Protein AF-A0A257NIG9-F1 (afdb_monomer)

Secondary structure (DSSP, 8-state):
--SS--S-TT-----S-SSSS-SPPTT---S---S-S-----SPEEEEEETTTTEEEEESPPSS-TT--------SSS---TT---

Structure (mmCIF, N/CA/C/O backbone):
data_AF-A0A257NIG9-F1
#
_entry.id   AF-A0A257NIG9-F1
#
loop_
_atom_site.group_PDB
_atom_site.id
_atom_site.type_symbol
_atom_site.label_atom_id
_atom_site.label_alt_id
_atom_site.label_comp_id
_atom_site.label_asym_id
_atom_site.label_entity_id
_atom_site.label_seq_id
_atom_site.pdbx_PDB_ins_code
_atom_site.Cartn_x
_atom_site.Cartn_y
_atom_site.Cartn_z
_atom_site.occupancy
_atom_site.B_iso_or_equiv
_atom_site.auth_seq_id
_atom_site.auth_comp_id
_atom_site.auth_asym_id
_atom_site.auth_atom_id
_atom_site.pdbx_PDB_model_num
ATOM 1 N N . ALA A 1 1 ? -2.731 5.614 -31.048 1.00 67.75 1 ALA A N 1
ATOM 2 C CA . ALA A 1 1 ? -3.500 4.396 -31.388 1.00 67.75 1 ALA A CA 1
ATOM 3 C C . ALA A 1 1 ? -3.681 4.237 -32.895 1.00 67.75 1 ALA A C 1
ATOM 5 O O . ALA A 1 1 ? -3.416 3.148 -33.374 1.00 67.75 1 ALA A O 1
ATOM 6 N N . ALA A 1 2 ? -4.094 5.286 -33.621 1.00 73.94 2 ALA A N 1
ATOM 7 C CA . ALA A 1 2 ? -4.461 5.170 -35.035 1.00 73.94 2 ALA A CA 1
ATOM 8 C C . ALA A 1 2 ? -3.313 5.388 -36.041 1.00 73.94 2 ALA A C 1
ATOM 10 O O . ALA A 1 2 ? -3.243 4.661 -37.021 1.00 73.94 2 ALA A O 1
ATOM 11 N N . HIS A 1 3 ? -2.379 6.319 -35.814 1.00 78.56 3 HIS A N 1
ATOM 12 C CA . HIS A 1 3 ? -1.308 6.556 -36.792 1.00 78.56 3 HIS A CA 1
ATOM 13 C C . HIS A 1 3 ? 0.002 5.865 -36.421 1.00 78.56 3 HIS A C 1
ATOM 15 O O . HIS A 1 3 ? 0.662 6.245 -35.457 1.00 78.56 3 HIS A O 1
ATOM 21 N N . GLY A 1 4 ? 0.353 4.836 -37.200 1.00 88.81 4 GLY A N 1
ATOM 22 C CA . GLY A 1 4 ? 1.686 4.223 -37.224 1.00 88.81 4 GLY A CA 1
ATOM 23 C C . GLY A 1 4 ? 2.076 3.410 -35.987 1.00 88.81 4 GLY A C 1
ATOM 24 O O . GLY A 1 4 ? 3.224 2.994 -35.870 1.00 88.81 4 GLY A O 1
ATOM 25 N N . ASN A 1 5 ? 1.155 3.169 -35.050 1.00 89.69 5 ASN A N 1
ATOM 26 C CA . ASN A 1 5 ? 1.481 2.414 -33.846 1.00 89.69 5 ASN A CA 1
ATOM 27 C C . ASN A 1 5 ? 1.568 0.911 -34.133 1.00 89.69 5 ASN A C 1
ATOM 29 O O . ASN A 1 5 ? 0.547 0.242 -34.284 1.00 89.69 5 ASN A O 1
ATOM 33 N N . HIS A 1 6 ? 2.775 0.355 -34.110 1.00 85.94 6 HIS A N 1
ATOM 34 C CA . HIS A 1 6 ? 2.981 -1.081 -34.251 1.00 85.94 6 HIS A CA 1
ATOM 35 C C . HIS A 1 6 ? 2.943 -1.779 -32.881 1.00 85.94 6 HIS A C 1
ATOM 37 O O . HIS A 1 6 ? 3.969 -1.993 -32.247 1.00 85.94 6 HIS A O 1
ATOM 43 N N . LYS A 1 7 ? 1.744 -2.128 -32.396 1.00 84.38 7 LYS A N 1
ATOM 44 C CA . LYS A 1 7 ? 1.528 -2.942 -31.175 1.00 84.38 7 LYS A CA 1
ATOM 45 C C . LYS A 1 7 ? 2.093 -2.361 -29.858 1.00 84.38 7 LYS A C 1
ATOM 47 O O . LYS A 1 7 ? 2.168 -3.077 -28.864 1.00 84.38 7 LYS A O 1
ATOM 52 N N . HIS A 1 8 ? 2.382 -1.058 -29.778 1.00 90.12 8 HIS A N 1
ATOM 53 C CA . HIS A 1 8 ? 2.917 -0.409 -28.565 1.00 90.12 8 HIS A CA 1
ATOM 54 C C . HIS A 1 8 ? 1.873 0.337 -27.713 1.00 90.12 8 HIS A C 1
ATOM 56 O O . HIS A 1 8 ? 2.213 1.223 -26.940 1.00 90.12 8 HIS A O 1
ATOM 62 N N . HIS A 1 9 ? 0.586 -0.020 -27.789 1.00 91.00 9 HIS A N 1
ATOM 63 C CA . HIS A 1 9 ? -0.482 0.693 -27.058 1.00 91.00 9 HIS A CA 1
ATOM 64 C C . HIS A 1 9 ? -0.300 0.713 -25.529 1.00 91.00 9 HIS A C 1
ATOM 66 O O . HIS A 1 9 ? -0.733 1.656 -24.873 1.00 91.00 9 HIS A O 1
ATOM 72 N N . ARG A 1 10 ? 0.298 -0.345 -24.965 1.00 91.38 10 ARG A N 1
ATOM 73 C CA . ARG A 1 10 ? 0.556 -0.510 -23.521 1.00 91.38 10 ARG A CA 1
ATOM 74 C C . ARG A 1 10 ? 1.987 -0.978 -23.235 1.00 91.38 10 ARG A C 1
ATOM 76 O O . ARG A 1 10 ? 2.249 -1.549 -22.180 1.00 91.38 10 ARG A O 1
ATOM 83 N N . ALA A 1 11 ? 2.890 -0.808 -24.200 1.00 90.31 11 ALA A N 1
ATOM 84 C CA . ALA A 1 11 ? 4.281 -1.210 -24.037 1.00 90.31 11 ALA A CA 1
ATOM 85 C C . ALA A 1 11 ? 5.007 -0.240 -23.083 1.00 90.31 11 ALA A C 1
ATOM 87 O O . ALA A 1 11 ? 4.693 0.949 -23.088 1.00 90.31 11 ALA A O 1
ATOM 88 N N . PRO A 1 12 ? 5.991 -0.711 -22.297 1.00 90.19 12 PRO A N 1
ATOM 89 C CA . PRO A 1 12 ? 6.713 0.123 -21.330 1.00 90.19 12 PRO A CA 1
ATOM 90 C C . PRO A 1 12 ? 7.617 1.192 -21.970 1.00 90.19 12 PRO A C 1
ATOM 92 O O . PRO A 1 12 ? 8.101 2.074 -21.269 1.00 90.19 12 PRO A O 1
ATOM 95 N N . GLY A 1 13 ? 7.839 1.139 -23.287 1.00 91.12 13 GLY A N 1
ATOM 96 C CA . GLY A 1 13 ? 8.773 2.022 -23.982 1.00 91.12 13 GLY A CA 1
ATOM 97 C C . GLY A 1 13 ? 10.227 1.611 -23.749 1.00 91.12 13 GLY A C 1
ATOM 98 O O . GLY A 1 13 ? 10.518 0.436 -23.522 1.00 91.12 13 GLY A O 1
ATOM 99 N N . SER A 1 14 ? 11.148 2.572 -23.839 1.00 90.50 14 SER A N 1
ATOM 100 C CA . SER A 1 14 ? 12.569 2.316 -23.586 1.00 90.50 14 SER A CA 1
ATOM 101 C C . SER A 1 14 ? 12.840 2.068 -22.100 1.00 90.50 14 SER A C 1
ATOM 103 O O . SER A 1 14 ? 12.280 2.734 -21.233 1.00 90.50 14 SER A O 1
ATOM 105 N N . ILE A 1 15 ? 13.742 1.130 -21.813 1.00 92.25 15 ILE A N 1
ATOM 106 C CA . ILE A 1 15 ? 14.077 0.666 -20.457 1.00 92.25 15 ILE A CA 1
ATOM 107 C C . ILE A 1 15 ? 15.501 1.049 -20.026 1.00 92.25 15 ILE A C 1
ATOM 109 O O . ILE A 1 15 ? 15.927 0.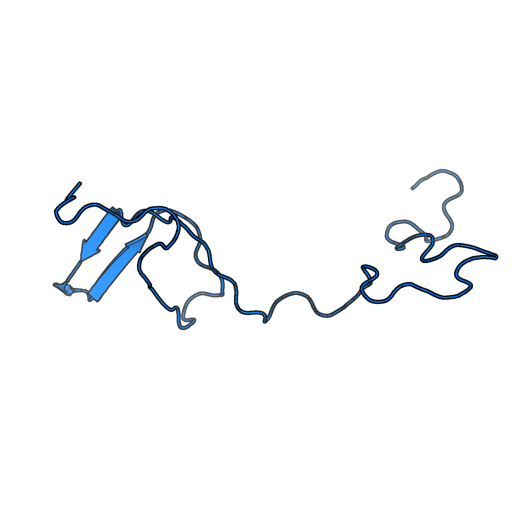720 -18.918 1.00 92.25 15 ILE A O 1
ATOM 113 N N . GLY A 1 16 ? 16.251 1.726 -20.899 1.00 89.94 16 GLY A N 1
ATOM 114 C CA . GLY A 1 16 ? 17.645 2.089 -20.670 1.00 89.94 16 GLY A CA 1
ATOM 115 C C . GLY A 1 16 ? 18.178 3.093 -21.691 1.00 89.94 16 GLY A C 1
ATOM 116 O O . GLY A 1 16 ? 17.503 3.446 -22.658 1.00 89.94 16 GLY A O 1
ATOM 117 N N . ALA A 1 17 ? 19.403 3.555 -21.446 1.00 90.00 17 ALA A N 1
ATOM 118 C CA . ALA A 1 17 ? 20.166 4.401 -22.359 1.00 90.00 17 ALA A CA 1
ATOM 119 C C . ALA A 1 17 ? 21.183 3.560 -23.151 1.00 90.00 17 ALA A C 1
ATOM 121 O O . ALA A 1 17 ? 21.524 2.457 -22.732 1.00 90.00 17 ALA A O 1
ATOM 122 N N . CYS A 1 18 ? 21.664 4.094 -24.278 1.00 86.56 18 CYS A N 1
ATOM 123 C CA . CYS A 1 18 ? 22.584 3.417 -25.197 1.00 86.56 18 CYS A CA 1
ATOM 124 C C . CYS A 1 18 ? 23.957 3.121 -24.557 1.00 86.56 18 CYS A C 1
ATOM 126 O O . CYS A 1 18 ? 24.192 2.013 -24.086 1.00 86.56 18 CYS A O 1
ATOM 128 N N . SER A 1 19 ? 24.870 4.097 -24.524 1.00 85.88 19 SER A N 1
ATOM 129 C CA . SER A 1 19 ? 26.287 3.827 -24.220 1.00 85.88 19 SER A CA 1
ATOM 130 C C . SER A 1 19 ? 26.609 3.805 -22.722 1.00 85.88 19 SER A C 1
ATOM 132 O O . SER A 1 19 ? 27.345 2.941 -22.257 1.00 85.88 19 SER A O 1
ATOM 134 N N . THR A 1 20 ? 26.009 4.701 -21.939 1.00 84.38 20 THR A N 1
ATOM 135 C CA . THR A 1 20 ? 26.181 4.758 -20.479 1.00 84.38 20 THR A CA 1
ATOM 136 C C . THR A 1 20 ? 24.793 4.757 -19.855 1.00 84.38 20 THR A C 1
ATOM 138 O O . THR A 1 20 ? 24.007 5.644 -20.189 1.00 84.38 20 THR A O 1
ATOM 141 N N . PRO A 1 21 ? 24.427 3.799 -18.983 1.00 86.06 21 PRO A N 1
ATOM 142 C CA . PRO A 1 21 ? 25.247 2.821 -18.246 1.00 86.06 21 PRO A CA 1
ATOM 143 C C . PRO A 1 21 ? 25.417 1.427 -18.900 1.00 86.06 21 PRO A C 1
ATOM 145 O O . PRO A 1 21 ? 25.886 0.514 -18.221 1.00 86.06 21 PRO A O 1
ATOM 148 N N . GLY A 1 22 ? 24.981 1.212 -20.150 1.00 90.81 22 GLY A N 1
ATOM 149 C CA . GLY A 1 22 ? 25.102 -0.084 -20.849 1.00 90.81 22 GLY A CA 1
ATOM 150 C C . GLY A 1 22 ? 24.320 -1.249 -20.216 1.00 90.81 22 GLY A C 1
ATOM 151 O O . GLY A 1 22 ? 24.517 -2.409 -20.567 1.00 90.81 22 GLY A O 1
ATOM 152 N N . ARG A 1 23 ? 23.445 -0.958 -19.247 1.00 90.19 23 ARG A N 1
ATOM 153 C CA . ARG A 1 23 ? 22.595 -1.924 -18.540 1.00 90.19 23 ARG A CA 1
ATOM 154 C C . ARG A 1 23 ? 21.296 -1.266 -18.087 1.00 90.19 23 ARG A C 1
ATOM 156 O O . ARG A 1 23 ? 21.229 -0.049 -17.932 1.00 90.19 23 ARG A O 1
ATOM 163 N N . VAL A 1 24 ? 20.284 -2.069 -17.782 1.00 92.56 24 VAL A N 1
ATOM 164 C CA . VAL A 1 24 ? 19.065 -1.579 -17.122 1.00 92.56 24 VAL A CA 1
ATOM 165 C C . VAL A 1 24 ? 19.355 -1.340 -15.637 1.00 92.56 24 VAL A C 1
ATOM 167 O O . VAL A 1 24 ? 19.993 -2.165 -14.978 1.00 92.56 24 VAL A O 1
ATOM 170 N N . PHE A 1 25 ? 18.905 -0.205 -15.094 1.00 92.56 25 PHE A N 1
ATOM 171 C CA . PHE A 1 25 ? 19.057 0.087 -13.668 1.00 92.56 25 PHE A CA 1
ATOM 172 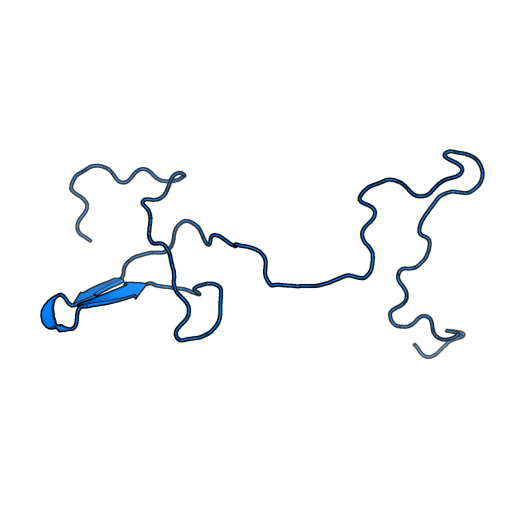C C . PHE A 1 25 ? 18.258 -0.898 -12.798 1.00 92.56 25 PHE A C 1
ATOM 174 O O . PHE A 1 25 ? 17.174 -1.357 -13.159 1.00 92.56 25 PHE A O 1
ATOM 181 N N . LYS A 1 26 ? 18.788 -1.225 -11.613 1.00 92.94 26 LYS A N 1
ATOM 182 C CA . LYS A 1 26 ? 18.044 -2.021 -10.627 1.00 92.94 26 LYS A CA 1
ATOM 183 C C .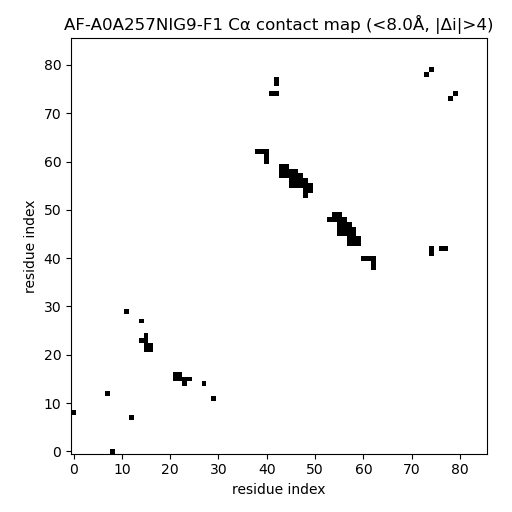 LYS A 1 26 ? 16.876 -1.188 -10.095 1.00 92.94 26 LYS A C 1
ATOM 185 O O . LYS A 1 26 ? 17.048 -0.010 -9.802 1.00 92.94 26 LYS A O 1
ATOM 190 N N . GLY A 1 27 ? 15.702 -1.803 -9.967 1.00 92.69 27 GLY A N 1
ATOM 191 C CA . GLY A 1 27 ? 14.483 -1.115 -9.529 1.00 92.69 27 GLY A CA 1
ATOM 192 C C . GLY A 1 27 ? 13.731 -0.370 -10.638 1.00 92.69 27 GLY A C 1
ATOM 193 O O . GLY A 1 27 ? 12.741 0.298 -10.342 1.00 92.69 27 GLY A O 1
ATOM 194 N N . THR A 1 28 ? 14.151 -0.493 -11.905 1.00 93.31 28 THR A N 1
ATOM 195 C CA . THR A 1 28 ? 13.360 -0.001 -13.043 1.00 93.31 28 THR A CA 1
ATOM 196 C C . THR A 1 28 ? 11.955 -0.598 -13.000 1.00 93.31 28 THR A C 1
ATOM 198 O O . THR A 1 28 ? 11.784 -1.810 -12.860 1.00 93.31 28 THR A O 1
ATOM 201 N N . LYS A 1 29 ? 10.938 0.262 -13.116 1.00 92.12 29 LYS A N 1
ATOM 202 C CA . LYS A 1 29 ? 9.529 -0.144 -13.092 1.00 92.12 29 LYS A CA 1
ATOM 203 C C . LYS A 1 29 ? 9.224 -1.000 -14.320 1.00 92.12 29 LYS A C 1
ATOM 205 O O . LYS A 1 29 ? 9.342 -0.532 -15.445 1.00 92.12 29 LYS A O 1
ATOM 210 N N . MET A 1 30 ? 8.819 -2.240 -14.083 1.00 93.88 30 MET A N 1
ATOM 211 C CA . MET A 1 30 ? 8.506 -3.242 -15.102 1.00 93.88 30 MET A CA 1
ATOM 212 C C . MET A 1 30 ? 7.211 -3.965 -14.734 1.00 93.88 30 MET A C 1
ATOM 214 O O . MET A 1 30 ? 6.700 -3.817 -13.622 1.00 93.88 30 MET A O 1
ATOM 218 N N . ALA A 1 31 ? 6.682 -4.760 -15.665 1.00 94.56 31 ALA A N 1
ATOM 219 C CA . ALA A 1 31 ? 5.585 -5.670 -15.364 1.00 94.56 31 ALA A CA 1
ATOM 220 C C . ALA A 1 31 ? 5.986 -6.657 -14.252 1.00 94.56 31 ALA A C 1
ATOM 222 O O . ALA A 1 31 ? 7.130 -7.101 -14.175 1.00 94.56 31 ALA A O 1
ATOM 223 N N . GLY A 1 32 ? 5.032 -7.004 -13.394 1.00 94.00 32 GLY A N 1
ATOM 224 C CA . GLY A 1 32 ? 5.254 -7.895 -12.264 1.00 94.00 32 GLY A CA 1
ATOM 225 C C . GLY A 1 32 ? 3.960 -8.167 -11.507 1.00 94.00 32 GLY A C 1
ATOM 226 O O . GLY A 1 32 ? 2.886 -7.698 -11.891 1.00 94.00 32 GLY A O 1
ATOM 227 N N . ARG A 1 33 ? 4.059 -8.931 -10.417 1.00 95.81 33 ARG A N 1
ATOM 228 C CA . ARG A 1 33 ? 2.913 -9.221 -9.551 1.00 95.81 33 ARG A CA 1
ATOM 229 C C . ARG A 1 33 ? 2.455 -7.943 -8.846 1.00 95.81 33 ARG A C 1
ATOM 231 O O . ARG A 1 33 ? 3.226 -7.326 -8.117 1.00 95.81 33 ARG A O 1
ATOM 238 N N . MET A 1 34 ? 1.190 -7.580 -9.036 1.00 94.31 34 MET A N 1
ATOM 239 C CA . MET A 1 34 ? 0.536 -6.494 -8.308 1.00 94.31 34 MET A CA 1
ATOM 240 C C . MET A 1 34 ? -0.293 -7.060 -7.148 1.00 94.31 34 MET A C 1
ATOM 242 O O . MET A 1 34 ? -0.941 -8.096 -7.289 1.00 94.31 34 MET A O 1
ATOM 246 N N . GLY A 1 35 ? -0.294 -6.363 -6.009 1.00 93.31 35 GLY A N 1
ATOM 247 C CA . GLY A 1 35 ? -1.038 -6.767 -4.814 1.00 93.31 35 GLY A CA 1
ATOM 248 C C . GLY A 1 35 ? -0.336 -7.844 -3.979 1.00 93.31 35 GLY A C 1
ATOM 249 O O . GLY A 1 35 ? 0.800 -8.228 -4.244 1.00 93.31 35 GLY A O 1
ATOM 250 N N . GLY A 1 36 ? -1.005 -8.300 -2.917 1.00 90.69 36 GLY A N 1
ATOM 251 C CA . GLY A 1 36 ? -0.466 -9.292 -1.975 1.00 90.69 36 GLY A CA 1
ATOM 252 C C . GLY A 1 36 ? 0.584 -8.760 -0.991 1.00 90.69 36 GLY A C 1
ATOM 253 O O . GLY A 1 36 ? 1.033 -9.504 -0.127 1.00 90.69 36 GLY A O 1
ATOM 254 N N . GLY A 1 37 ? 0.969 -7.486 -1.097 1.00 92.19 37 GLY A N 1
ATOM 255 C CA . GLY A 1 37 ? 1.787 -6.807 -0.095 1.00 92.19 37 GLY A CA 1
ATOM 256 C C . GLY A 1 37 ? 0.951 -6.299 1.081 1.00 92.19 37 GLY A C 1
ATOM 257 O O . GLY A 1 37 ? -0.232 -5.993 0.924 1.00 92.19 37 GLY A O 1
ATOM 258 N N . GLN A 1 38 ? 1.579 -6.162 2.251 1.00 92.88 38 GLN A N 1
ATOM 259 C CA . GLN A 1 38 ? 0.966 -5.469 3.385 1.00 92.88 38 GLN A CA 1
ATOM 260 C C . GLN A 1 38 ? 0.924 -3.962 3.113 1.00 92.88 38 GLN A C 1
ATOM 262 O O . GLN A 1 38 ? 1.949 -3.342 2.832 1.00 92.88 38 GLN A O 1
ATOM 267 N N . VAL A 1 39 ? -0.267 -3.373 3.212 1.00 93.38 39 VAL A N 1
ATOM 268 C CA . VAL A 1 39 ? -0.504 -1.937 3.013 1.00 93.38 39 VAL A CA 1
ATOM 269 C C . VAL A 1 39 ? -1.126 -1.362 4.279 1.00 93.38 39 VAL A C 1
ATOM 271 O O . VAL A 1 39 ? -1.977 -1.992 4.897 1.00 93.38 39 VAL A O 1
ATOM 274 N N . THR A 1 40 ? -0.701 -0.161 4.675 1.00 92.69 40 THR A N 1
ATOM 275 C CA . THR A 1 40 ? -1.260 0.558 5.828 1.00 92.69 40 THR A CA 1
ATOM 276 C C . THR A 1 40 ? -1.911 1.858 5.371 1.00 92.69 40 THR A C 1
ATOM 278 O O . THR A 1 40 ? -1.225 2.762 4.893 1.00 92.69 40 THR A O 1
ATOM 281 N N . THR A 1 41 ? -3.222 1.985 5.570 1.00 91.81 41 THR A N 1
ATOM 282 C CA . THR A 1 41 ? -3.927 3.263 5.413 1.00 91.81 41 THR A CA 1
ATOM 283 C C . THR A 1 41 ? -3.831 4.031 6.729 1.00 91.81 41 THR A C 1
ATOM 285 O O . THR A 1 41 ? -4.275 3.553 7.768 1.00 91.81 41 THR A O 1
ATOM 288 N N . THR A 1 42 ? -3.190 5.200 6.710 1.00 89.94 42 THR A N 1
ATOM 289 C CA . THR A 1 42 ? -2.941 6.000 7.925 1.00 89.94 42 THR A CA 1
ATOM 290 C C . THR A 1 42 ? -4.026 7.063 8.112 1.00 89.94 42 THR A C 1
ATOM 292 O O . THR A 1 42 ? -4.587 7.530 7.127 1.00 89.94 42 THR A O 1
ATOM 295 N N . ASN A 1 43 ? -4.250 7.503 9.358 1.00 88.06 43 ASN A N 1
ATOM 296 C CA . ASN A 1 43 ? -5.155 8.608 9.719 1.00 88.06 43 ASN A CA 1
ATOM 297 C C . ASN A 1 43 ? -6.627 8.381 9.340 1.00 88.06 43 ASN A C 1
ATOM 299 O O . ASN A 1 43 ? -7.311 9.309 8.915 1.00 88.06 43 ASN A O 1
ATOM 303 N N . LEU A 1 44 ? -7.114 7.153 9.502 1.00 89.62 44 LEU A N 1
ATOM 304 C CA . LEU A 1 44 ? -8.542 6.879 9.405 1.00 89.62 44 LEU A CA 1
ATOM 305 C C . LEU A 1 44 ? -9.258 7.326 10.688 1.00 89.62 44 LEU A C 1
ATOM 307 O O . LEU A 1 44 ? -8.747 7.132 11.791 1.00 89.62 44 LEU A O 1
ATOM 311 N N . GLU A 1 45 ? -10.431 7.930 10.524 1.00 88.38 45 GLU A N 1
ATOM 312 C CA . GLU A 1 45 ? -11.282 8.399 11.620 1.00 88.38 45 GLU A CA 1
ATOM 313 C C . GLU A 1 45 ? -12.187 7.254 12.097 1.00 88.38 45 GLU A C 1
ATOM 315 O O . GLU A 1 45 ? -12.839 6.593 11.283 1.00 88.38 45 GLU A O 1
ATOM 320 N N . VAL A 1 46 ? -12.218 7.014 13.409 1.00 89.94 46 VAL A N 1
ATOM 321 C CA . VAL A 1 46 ? -13.169 6.086 14.033 1.00 89.94 46 VAL A CA 1
ATOM 322 C C . VAL A 1 46 ? -14.459 6.856 14.273 1.00 89.94 46 VAL A C 1
ATOM 324 O O . VAL A 1 46 ? -14.455 7.834 15.010 1.00 89.94 46 VAL A O 1
ATOM 327 N N . VAL A 1 47 ? -15.539 6.435 13.618 1.00 91.19 47 VAL A N 1
ATOM 328 C CA . VAL A 1 47 ? -16.838 7.124 13.665 1.00 91.19 47 VAL A CA 1
ATOM 329 C C . VAL A 1 47 ? -17.666 6.653 14.852 1.00 91.19 47 VAL A C 1
ATOM 331 O O . VAL A 1 47 ? -18.367 7.441 15.472 1.00 91.19 47 VAL A O 1
ATOM 334 N N . SER A 1 48 ? -17.628 5.354 15.148 1.00 89.06 48 SER A N 1
ATOM 335 C CA . SER A 1 48 ? -18.389 4.762 16.245 1.00 89.06 48 SER A CA 1
ATOM 336 C C . SER A 1 48 ? -17.826 3.387 16.604 1.00 89.06 48 SER A C 1
ATOM 338 O O . SER A 1 48 ? -17.184 2.723 15.782 1.00 89.06 48 SER A O 1
ATOM 340 N N . VAL A 1 49 ? -18.053 2.978 17.849 1.00 92.25 49 VAL A N 1
ATOM 341 C CA . VAL A 1 49 ? -17.687 1.667 18.382 1.00 92.25 49 VAL A CA 1
ATOM 342 C C . VAL A 1 49 ? -18.937 1.057 19.001 1.00 92.25 49 VAL A C 1
ATOM 344 O O . VAL A 1 49 ? -19.490 1.608 19.950 1.00 92.25 49 VAL A O 1
ATOM 347 N N . ASP A 1 50 ? -19.368 -0.078 18.459 1.00 92.75 50 ASP A N 1
ATOM 348 C CA . ASP A 1 50 ? -20.463 -0.879 19.000 1.00 92.75 50 ASP A CA 1
ATOM 349 C C . ASP A 1 50 ? -19.852 -2.069 19.746 1.00 92.75 50 ASP A C 1
ATOM 351 O O . ASP A 1 50 ? -19.361 -3.029 19.145 1.00 92.75 50 ASP A O 1
ATOM 355 N N . VAL A 1 51 ? -19.836 -1.966 21.075 1.00 93.56 51 VAL A N 1
ATOM 356 C CA . VAL A 1 51 ? -19.240 -2.977 21.957 1.00 93.56 51 VAL A CA 1
ATOM 357 C C . VAL A 1 51 ? -20.111 -4.232 22.029 1.00 93.56 51 VAL A C 1
ATOM 359 O O . VAL A 1 51 ? -19.576 -5.330 22.148 1.00 93.56 51 VAL A O 1
ATOM 362 N N . GLU A 1 52 ? -21.433 -4.105 21.895 1.00 94.19 52 GLU A N 1
ATOM 363 C CA . GLU A 1 52 ? -22.354 -5.246 21.969 1.00 94.19 52 GLU A CA 1
ATOM 364 C C . GLU A 1 52 ? -22.160 -6.187 20.778 1.00 94.19 52 GLU A C 1
ATOM 366 O O . GLU A 1 52 ? -22.158 -7.411 20.924 1.00 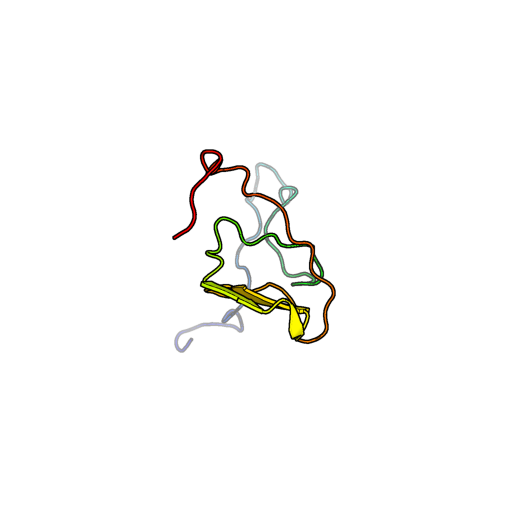94.19 52 GLU A O 1
ATOM 371 N N . ARG A 1 53 ? -21.944 -5.613 19.590 1.00 92.06 53 ARG A N 1
ATOM 372 C CA . ARG A 1 53 ? -21.718 -6.369 18.349 1.00 92.06 53 ARG A CA 1
ATOM 373 C C . ARG A 1 53 ? -20.239 -6.589 18.031 1.00 92.06 53 ARG A C 1
ATOM 375 O O . ARG A 1 53 ? -19.933 -7.238 17.032 1.00 92.06 53 ARG A O 1
ATOM 382 N N . ASN A 1 54 ? -19.331 -6.072 18.862 1.00 91.44 54 ASN A N 1
ATOM 383 C CA . ASN A 1 54 ? -17.882 -6.059 18.634 1.00 91.44 54 ASN A CA 1
ATOM 384 C C . ASN A 1 54 ? -17.491 -5.450 17.272 1.00 91.44 54 ASN A C 1
ATOM 386 O O . ASN A 1 54 ? -16.632 -5.976 16.559 1.00 91.44 54 ASN A O 1
ATOM 390 N N . LEU A 1 55 ? -18.131 -4.339 16.893 1.00 92.25 55 LEU A N 1
ATOM 391 C CA . LEU A 1 55 ? -17.904 -3.655 15.620 1.00 92.25 55 LEU A CA 1
ATOM 392 C C . LEU A 1 55 ? -17.215 -2.305 15.824 1.00 92.25 55 LEU A C 1
ATOM 394 O O . LEU A 1 55 ? -17.538 -1.539 16.730 1.00 92.25 55 LEU A O 1
ATOM 398 N N . VAL A 1 56 ? -16.298 -1.980 14.913 1.00 91.94 56 VAL A N 1
ATOM 399 C CA . VAL A 1 56 ? -15.642 -0.670 14.840 1.00 91.94 56 VAL A CA 1
ATOM 400 C C . VAL A 1 56 ? -15.931 -0.060 13.477 1.00 91.94 56 VAL A C 1
ATOM 402 O O . VAL A 1 56 ? -15.571 -0.624 12.441 1.00 91.94 56 VAL A O 1
ATOM 405 N N . LEU A 1 57 ? -16.582 1.100 13.476 1.00 91.75 57 LEU A N 1
ATOM 406 C CA . LEU A 1 57 ? -16.941 1.834 12.270 1.00 91.75 57 LEU A CA 1
ATOM 407 C C . LEU A 1 57 ? -15.833 2.832 11.944 1.00 91.75 57 LEU A C 1
ATOM 409 O O . LEU A 1 57 ? -15.542 3.743 12.719 1.00 91.75 57 LEU A O 1
ATOM 413 N N . VAL A 1 58 ? -15.216 2.661 10.778 1.00 91.94 58 VAL A N 1
ATOM 414 C CA . VAL A 1 58 ? -14.103 3.490 10.311 1.00 91.94 58 VAL A CA 1
ATOM 415 C C . VAL A 1 58 ? -14.519 4.241 9.055 1.00 91.94 58 VAL A C 1
ATOM 417 O O . VAL A 1 58 ? -15.084 3.662 8.125 1.00 91.94 58 VAL A O 1
ATOM 420 N N . LYS A 1 59 ? -14.213 5.534 9.002 1.00 91.50 59 LYS A N 1
ATOM 421 C CA . LYS A 1 59 ? -14.452 6.367 7.826 1.00 91.50 59 LYS A CA 1
ATOM 422 C C . LYS A 1 59 ? -13.336 6.167 6.808 1.00 91.50 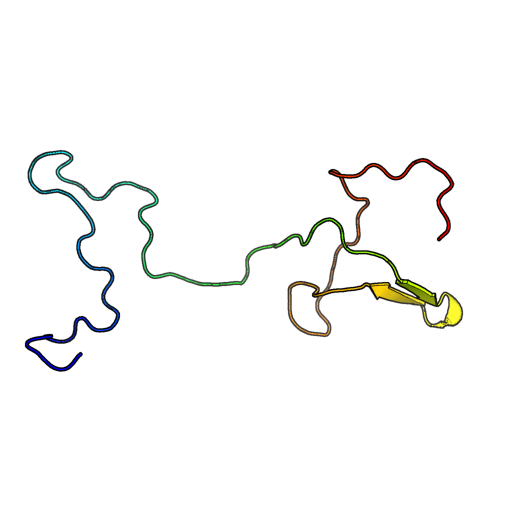59 LYS A C 1
ATOM 424 O O . LYS A 1 59 ? -12.207 6.607 7.019 1.00 91.50 59 LYS A O 1
ATOM 429 N N . GLY A 1 60 ? -13.668 5.538 5.686 1.00 91.38 60 GLY A N 1
ATOM 430 C CA . GLY A 1 60 ? -12.764 5.360 4.550 1.00 91.38 60 GLY A CA 1
ATOM 431 C C . GLY A 1 60 ? -12.607 3.902 4.129 1.00 91.38 60 GLY A C 1
ATOM 432 O O . GLY A 1 60 ? -13.415 3.045 4.476 1.00 91.38 60 GLY A O 1
ATOM 433 N N . ALA A 1 61 ? -11.565 3.635 3.341 1.00 91.81 61 ALA A N 1
ATOM 434 C CA . ALA A 1 61 ? -11.296 2.315 2.782 1.00 91.81 61 ALA A CA 1
ATOM 435 C C . ALA A 1 61 ? -10.222 1.562 3.581 1.00 91.81 61 ALA A C 1
ATOM 437 O O . ALA A 1 61 ? -9.147 2.095 3.875 1.00 91.81 61 ALA A O 1
ATOM 438 N N . VAL A 1 62 ? -10.505 0.292 3.869 1.00 92.81 62 VAL A N 1
ATOM 439 C CA . VAL A 1 62 ? -9.577 -0.657 4.496 1.00 92.81 62 VAL A CA 1
ATOM 440 C C . VAL A 1 62 ? -8.959 -1.536 3.402 1.00 92.81 62 VAL A C 1
ATOM 442 O O . VAL A 1 62 ? -9.688 -2.000 2.524 1.00 92.81 62 VAL A O 1
ATOM 445 N N . PRO A 1 63 ? -7.629 -1.747 3.395 1.00 93.44 63 PRO A N 1
ATOM 446 C CA . PRO A 1 63 ? -6.980 -2.557 2.373 1.00 93.44 63 PRO A CA 1
ATOM 447 C C . PRO A 1 63 ? -7.335 -4.040 2.529 1.00 93.44 63 PRO A C 1
ATOM 449 O O . PRO A 1 63 ? -7.303 -4.583 3.630 1.00 93.44 63 PRO A O 1
ATOM 452 N N . GLY A 1 64 ? -7.590 -4.701 1.401 1.00 92.12 64 GLY A N 1
ATOM 453 C CA . GLY A 1 64 ? -7.893 -6.130 1.342 1.00 92.12 64 GLY A CA 1
ATOM 454 C C . GLY A 1 64 ? -9.374 -6.438 1.088 1.00 92.12 64 GLY A C 1
ATOM 455 O O . GLY A 1 64 ? -10.211 -5.536 1.041 1.00 92.12 64 GLY A O 1
ATOM 456 N N . PRO A 1 65 ? -9.701 -7.718 0.849 1.00 93.44 65 PRO A N 1
ATOM 457 C CA . PRO A 1 65 ? -11.074 -8.162 0.653 1.00 93.44 65 PRO A CA 1
ATOM 458 C C . PRO A 1 65 ? -11.849 -8.221 1.980 1.00 93.44 65 PRO A C 1
ATOM 460 O O . PRO A 1 65 ? -11.276 -8.223 3.070 1.00 93.44 65 PRO A O 1
ATOM 463 N N . ARG A 1 66 ? -13.179 -8.334 1.883 1.00 93.31 66 ARG A N 1
ATOM 464 C CA . ARG A 1 66 ? -14.050 -8.600 3.040 1.00 93.31 66 ARG A CA 1
ATOM 465 C C . ARG A 1 66 ? -13.673 -9.936 3.694 1.00 93.31 66 ARG A C 1
ATOM 467 O O . ARG A 1 66 ? -13.369 -10.892 2.989 1.00 93.31 66 ARG A O 1
ATOM 474 N N . GLY A 1 67 ? -13.708 -9.991 5.026 1.00 91.75 67 GLY A N 1
ATOM 475 C CA . GLY A 1 67 ? -13.321 -11.179 5.802 1.00 91.75 67 GLY A CA 1
ATOM 476 C C . GLY A 1 67 ? -11.809 -11.367 5.978 1.00 91.75 67 GLY A C 1
ATOM 477 O O . GLY A 1 67 ? -11.390 -12.332 6.609 1.00 91.75 67 GLY A O 1
ATOM 478 N N . GLY A 1 68 ? -10.982 -10.460 5.446 1.00 90.75 68 GLY A N 1
ATOM 479 C CA . GLY A 1 68 ? -9.548 -10.439 5.720 1.00 90.75 68 GLY A CA 1
ATOM 480 C C . GLY A 1 68 ? -9.239 -9.990 7.150 1.00 90.75 68 GLY A C 1
ATOM 481 O O . GLY A 1 68 ? -9.945 -9.160 7.724 1.00 90.75 68 GLY A O 1
ATOM 482 N N . VAL A 1 69 ? -8.152 -10.515 7.714 1.00 92.94 69 VAL A N 1
ATOM 483 C CA . VAL A 1 69 ? -7.635 -10.056 9.008 1.00 92.94 69 VAL A CA 1
ATOM 484 C C . VAL A 1 69 ? -6.957 -8.703 8.823 1.00 92.94 69 VAL A C 1
ATOM 486 O O . VAL A 1 69 ? -6.140 -8.523 7.919 1.00 92.94 69 VAL A O 1
ATOM 489 N N . VAL A 1 70 ? -7.280 -7.758 9.701 1.00 92.69 70 VAL A N 1
ATOM 490 C CA . VAL A 1 70 ? -6.712 -6.408 9.700 1.00 92.69 70 VAL A CA 1
ATOM 491 C C . VAL A 1 70 ? -6.130 -6.085 11.066 1.00 92.69 70 VAL A C 1
ATOM 493 O O . VAL A 1 70 ? -6.617 -6.554 12.091 1.00 92.69 70 VAL A O 1
ATOM 496 N N . VAL A 1 71 ? -5.078 -5.270 11.079 1.00 92.75 71 VAL A N 1
ATOM 497 C CA . VAL A 1 71 ? -4.406 -4.850 12.311 1.00 92.75 71 VAL A CA 1
ATOM 498 C C . VAL A 1 71 ? -4.695 -3.373 12.548 1.00 92.75 71 VAL A C 1
ATOM 500 O O . VAL A 1 71 ? -4.222 -2.514 11.802 1.00 92.75 71 VAL A O 1
ATOM 503 N N . LEU A 1 72 ? -5.460 -3.074 13.598 1.00 90.31 72 LEU A N 1
ATOM 504 C CA . LEU A 1 72 ? -5.731 -1.707 14.043 1.00 90.31 72 LEU A CA 1
ATOM 505 C C . LEU A 1 72 ? -4.651 -1.261 15.035 1.00 90.31 72 LEU A C 1
ATOM 507 O O . LEU A 1 72 ? -4.351 -1.959 16.000 1.00 90.31 72 LEU A O 1
ATOM 511 N N . ARG A 1 73 ? -4.043 -0.097 14.784 1.00 89.69 73 ARG A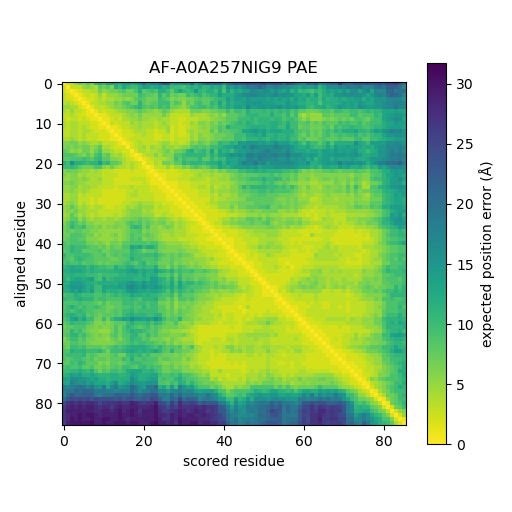 N 1
ATOM 512 C CA . ARG A 1 73 ? -3.009 0.516 15.635 1.00 89.69 73 ARG A CA 1
ATOM 513 C C . ARG A 1 73 ? -3.253 2.013 15.755 1.00 89.69 73 ARG A C 1
ATOM 515 O O . ARG A 1 73 ? -3.886 2.614 14.889 1.00 89.69 73 ARG A O 1
ATOM 522 N N . THR A 1 74 ? -2.712 2.618 16.806 1.00 88.62 74 THR A N 1
ATOM 523 C CA . THR A 1 74 ? -2.718 4.074 16.978 1.00 88.62 74 THR A CA 1
ATOM 524 C C . THR A 1 74 ? -1.924 4.764 15.864 1.00 88.62 74 THR A C 1
ATOM 526 O O . THR A 1 74 ? -0.939 4.228 15.349 1.00 88.62 74 THR A O 1
ATOM 529 N N . SER A 1 75 ? -2.371 5.957 15.454 1.00 87.31 75 SER A N 1
ATOM 530 C CA . SER A 1 75 ? -1.693 6.706 14.392 1.00 87.31 75 SER A CA 1
ATOM 531 C C . SER A 1 75 ? -0.347 7.245 14.869 1.00 87.31 75 SER A C 1
ATOM 533 O O . SER A 1 75 ? -0.258 7.896 15.906 1.00 87.31 75 SER A O 1
ATOM 535 N N . VAL A 1 76 ? 0.691 7.030 14.059 1.00 86.62 76 VAL A N 1
ATOM 536 C CA . VAL A 1 76 ? 2.043 7.552 14.312 1.00 86.62 76 VAL A CA 1
ATOM 537 C C . VAL A 1 7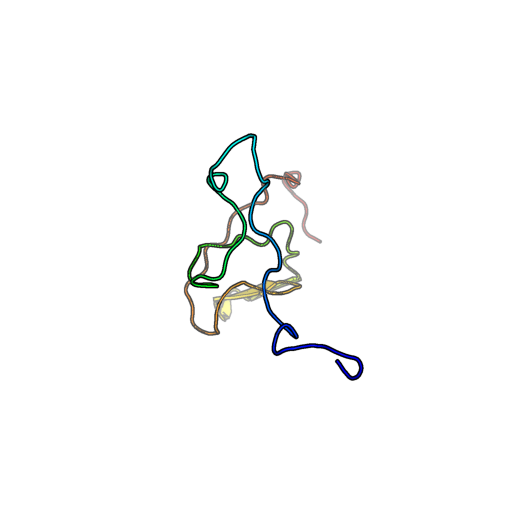6 ? 2.198 9.024 13.922 1.00 86.62 76 VAL A C 1
ATOM 539 O O . VAL A 1 76 ? 3.060 9.708 14.458 1.00 86.6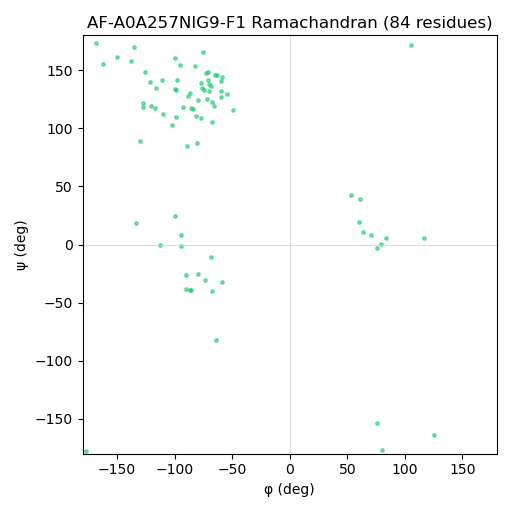2 76 VAL A O 1
ATOM 542 N N . LYS A 1 77 ? 1.386 9.522 12.977 1.00 82.06 77 LYS A N 1
ATOM 543 C CA . LYS A 1 77 ? 1.530 10.884 12.423 1.00 82.06 77 LYS A CA 1
ATOM 544 C C . LYS A 1 77 ? 0.740 11.937 13.193 1.00 82.06 77 LYS A C 1
ATOM 546 O O . LYS A 1 77 ? 1.101 13.105 13.151 1.00 82.06 77 LYS A O 1
ATOM 551 N N . ASN A 1 78 ? -0.338 11.531 13.858 1.00 79.00 78 ASN A N 1
ATOM 552 C CA . ASN A 1 78 ? -1.138 12.412 14.696 1.00 79.00 78 ASN A CA 1
ATOM 553 C C . ASN A 1 78 ? -1.332 11.745 16.063 1.00 79.00 78 ASN A C 1
ATOM 555 O O . ASN A 1 78 ? -2.281 10.970 16.225 1.00 79.00 78 ASN A O 1
ATOM 559 N N . PRO A 1 79 ? -0.419 11.973 17.025 1.00 65.31 79 PRO A N 1
ATOM 560 C CA . PRO A 1 79 ? -0.595 11.464 18.372 1.00 65.31 79 PRO A CA 1
ATOM 561 C C . PRO A 1 79 ? -1.781 12.197 19.002 1.00 65.31 79 PRO A C 1
ATOM 563 O O . PRO A 1 79 ? -1.705 13.376 19.347 1.00 65.31 79 PRO A O 1
ATOM 566 N N . MET A 1 80 ? -2.908 11.501 19.117 1.00 62.97 80 MET A N 1
ATOM 567 C CA . MET A 1 80 ? -4.099 12.035 19.765 1.00 62.97 80 MET A CA 1
ATOM 568 C C . MET A 1 80 ? -3.752 12.396 21.219 1.00 62.97 80 MET A C 1
ATOM 570 O O . MET A 1 80 ? -3.217 11.564 21.955 1.00 62.97 80 MET A O 1
ATOM 574 N N . LYS A 1 81 ? -4.033 13.636 21.646 1.00 55.50 81 LYS A N 1
ATOM 575 C CA . LYS A 1 81 ? -3.910 14.019 23.062 1.00 55.50 81 LYS A CA 1
ATOM 576 C C . LYS A 1 81 ? -4.842 13.120 23.885 1.00 55.50 81 LYS A C 1
ATOM 578 O O . LYS A 1 81 ? -6.003 12.946 23.515 1.00 55.50 81 LYS A O 1
ATOM 583 N N . LYS A 1 82 ? -4.334 12.538 24.982 1.00 43.09 82 LYS A N 1
ATOM 584 C CA . LYS A 1 82 ? -5.126 11.717 25.918 1.00 43.09 82 LYS A CA 1
ATOM 585 C C . LYS A 1 82 ? -6.408 12.479 26.297 1.00 43.09 82 LYS A C 1
ATOM 587 O O . LYS A 1 82 ? -6.307 13.541 26.901 1.00 43.09 82 LYS A O 1
ATOM 592 N N . GLY A 1 83 ? -7.574 11.942 25.924 1.00 52.19 83 GLY A N 1
ATOM 593 C CA . GLY A 1 83 ? -8.892 12.461 26.326 1.00 52.19 83 GLY A CA 1
ATOM 594 C C . GLY A 1 83 ? -9.818 12.984 25.217 1.00 52.19 83 GLY A C 1
ATOM 595 O O . GLY A 1 83 ? -10.876 13.511 25.535 1.00 52.19 83 GLY A O 1
ATOM 596 N N . GLY A 1 84 ? -9.470 12.862 23.934 1.00 44.12 84 GLY A N 1
ATOM 597 C CA . GLY A 1 84 ? -10.354 13.296 22.844 1.00 44.12 84 GLY A CA 1
ATOM 598 C C . GLY A 1 84 ? -11.445 12.277 22.510 1.00 44.12 84 GLY A C 1
ATOM 599 O O . GLY A 1 84 ? -11.242 11.465 21.614 1.00 44.12 84 GLY A O 1
ATOM 600 N N . VAL A 1 85 ? -12.586 12.336 23.201 1.00 48.12 85 VAL A N 1
ATOM 601 C CA . VAL A 1 85 ? -13.863 11.856 22.647 1.00 48.12 85 VAL A CA 1
ATOM 602 C C . VAL A 1 85 ? -14.381 12.962 21.727 1.00 48.12 85 VAL A C 1
ATOM 604 O O . VAL A 1 85 ? -14.486 14.116 22.148 1.00 48.12 85 VAL A O 1
ATOM 607 N N . ARG A 1 86 ? -14.641 12.628 20.467 1.00 43.44 86 ARG A N 1
ATOM 608 C CA . ARG A 1 86 ? -15.511 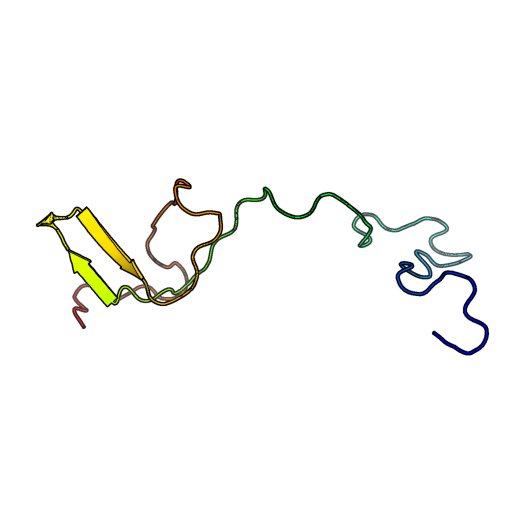13.401 19.582 1.00 43.44 86 ARG A CA 1
ATOM 609 C C . ARG A 1 86 ? -16.646 12.496 19.158 1.00 43.44 86 ARG A C 1
ATOM 611 O O . ARG A 1 86 ? -16.342 11.307 18.920 1.00 43.44 86 ARG A O 1
#

Mean predicted aligned error: 8.43 Å

Sequence (86 aa):
AAHGNHKHHRAPGSIGACSTPGRVFKGTKMAGRMGGGQVTTTNLEVVSVDVERNLVLVKGAVPGPRGGVVVLRTSVKNPMKKGGVR

Radius of gyration: 22.87 Å; Cα contacts (8 Å, |Δi|>4): 45; chains: 1; bounding box: 49×25×64 Å

pLDDT: mean 86.57, std 12.18, range [43.09, 95.81]

Foldseek 3Di:
DPPPDDPCPPPPPDQDDDPPPNDGDPPGDDDDDDDPDDDDDADWDFPDADVVVRDTDTPDDDPDDPPDDDDDDDGPVDRDDPPDDD

Solvent-accessible surface area (backbone atoms only — not comparable to full-atom values): 6514 Å² total; per-residue (Å²): 121,85,79,86,58,81,85,53,90,84,55,87,72,80,75,63,52,76,82,71,79,63,52,66,64,88,86,62,91,69,90,73,90,79,77,94,68,94,74,83,83,77,83,66,49,75,76,48,74,43,75,92,78,71,42,76,42,61,59,76,84,72,86,73,64,92,92,58,91,79,86,88,74,83,53,86,89,60,74,75,66,93,82,78,83,127